Protein AF-A0A7X7UCN4-F1 (afdb_monomer_lite)

Radius of gyration: 26.17 Å; chains: 1; bounding box: 59×25×88 Å

pLDDT: mean 81.44, std 19.98, range [34.53, 97.94]

Sequence (170 aa):
MSASRVAVLALLTAALLAAAGVVWASDDPADAADAWRRLKSIDAAIVIRPLDGPEDIQEKAEIIADRLDELSREETKLTLAIDQNQQILQSLHTQKEVLQDLSEMQQGRDSQTLQRKHELTERIQQQEKLLKQQTDSRGELLREKERLKNIFAQYQKKADALRQHEGGTP

Structure (mmCIF, N/CA/C/O backbone):
data_AF-A0A7X7UCN4-F1
#
_entry.id   AF-A0A7X7UCN4-F1
#
loop_
_atom_site.group_PDB
_atom_site.id
_atom_site.type_symbol
_atom_site.label_atom_id
_atom_site.label_alt_id
_atom_site.label_comp_id
_atom_site.label_asym_id
_atom_site.label_entity_id
_atom_site.label_seq_id
_atom_site.pdbx_PDB_ins_code
_atom_site.Cartn_x
_atom_site.Cartn_y
_atom_site.Cartn_z
_atom_site.occupancy
_atom_site.B_iso_or_equiv
_atom_site.auth_seq_id
_atom_site.auth_comp_id
_atom_site.auth_asym_id
_atom_site.auth_atom_id
_atom_site.pdbx_PDB_model_num
ATOM 1 N N . MET A 1 1 ? -11.301 2.389 48.855 1.00 45.91 1 MET A N 1
ATOM 2 C CA . MET A 1 1 ? -10.661 1.851 47.633 1.00 45.91 1 MET A CA 1
ATOM 3 C C . MET A 1 1 ? -10.009 3.022 46.921 1.00 45.91 1 MET A C 1
ATOM 5 O O . MET A 1 1 ? -10.689 4.003 46.659 1.00 45.91 1 MET A O 1
ATOM 9 N N . SER A 1 2 ? -8.679 3.010 46.815 1.00 40.16 2 SER A N 1
ATOM 10 C CA . SER A 1 2 ? -7.871 4.218 46.618 1.00 40.16 2 SER A CA 1
ATOM 11 C C . SER A 1 2 ? -7.918 4.751 45.183 1.00 40.16 2 SER A C 1
ATOM 13 O O . SER A 1 2 ? -7.702 4.019 44.217 1.00 40.16 2 SER A O 1
ATOM 15 N N . ALA A 1 3 ? -8.128 6.066 45.073 1.00 41.66 3 ALA A N 1
ATOM 16 C CA . ALA A 1 3 ? -8.095 6.857 43.840 1.00 41.66 3 ALA A CA 1
ATOM 17 C C . ALA A 1 3 ? -6.792 6.691 43.021 1.00 41.66 3 ALA A C 1
ATOM 19 O O . ALA A 1 3 ? -6.756 6.989 41.830 1.00 41.66 3 ALA A O 1
ATOM 20 N N . SER A 1 4 ? -5.737 6.141 43.629 1.00 45.12 4 SER A N 1
ATOM 21 C CA . SER A 1 4 ? -4.435 5.899 43.005 1.00 45.12 4 SER A CA 1
ATOM 22 C C . SER A 1 4 ? -4.441 4.834 41.903 1.00 45.12 4 SER A C 1
ATOM 24 O O . SER A 1 4 ? -3.591 4.900 41.026 1.00 45.12 4 SER A O 1
ATOM 26 N N . ARG A 1 5 ? -5.372 3.866 41.891 1.00 43.47 5 ARG A N 1
ATOM 27 C CA . ARG A 1 5 ? -5.392 2.827 40.835 1.00 43.47 5 ARG A CA 1
ATOM 28 C C . ARG A 1 5 ? -6.053 3.296 39.537 1.00 43.47 5 ARG A C 1
ATOM 30 O O . ARG A 1 5 ? -5.631 2.891 38.461 1.00 43.47 5 ARG A O 1
ATOM 37 N N . VAL A 1 6 ? -7.033 4.195 39.635 1.00 42.00 6 VAL A N 1
ATOM 38 C CA . VAL A 1 6 ? -7.714 4.784 38.467 1.00 42.00 6 VAL A CA 1
ATOM 39 C C . VAL A 1 6 ? -6.800 5.791 37.759 1.00 42.00 6 VAL A C 1
ATOM 41 O O . VAL A 1 6 ? -6.767 5.839 36.533 1.00 42.00 6 VAL A O 1
ATOM 44 N N . ALA A 1 7 ? -5.981 6.526 38.519 1.00 40.84 7 ALA A N 1
ATOM 45 C CA . ALA A 1 7 ? -5.010 7.470 37.967 1.00 40.84 7 ALA A CA 1
ATOM 46 C C . ALA A 1 7 ? -3.889 6.784 37.161 1.00 40.84 7 ALA A C 1
ATOM 48 O O . ALA A 1 7 ? -3.468 7.309 36.134 1.00 40.84 7 ALA A O 1
ATOM 49 N N . VAL A 1 8 ? -3.440 5.594 37.580 1.00 42.22 8 VAL A N 1
ATOM 50 C CA . VAL A 1 8 ? -2.383 4.843 36.875 1.00 42.22 8 VAL A CA 1
ATOM 51 C C . VAL A 1 8 ? -2.885 4.275 35.544 1.00 42.22 8 VAL A C 1
ATOM 53 O O . VAL A 1 8 ? -2.146 4.299 34.563 1.00 42.22 8 VAL A O 1
ATOM 56 N N . LEU A 1 9 ? -4.151 3.844 35.467 1.00 41.00 9 LEU A N 1
ATOM 57 C CA . LEU A 1 9 ? -4.737 3.390 34.201 1.00 41.00 9 LEU A CA 1
ATOM 58 C C . LEU A 1 9 ? -4.928 4.553 33.214 1.00 41.00 9 LEU A C 1
ATOM 60 O O . LEU A 1 9 ? -4.603 4.411 32.039 1.00 41.00 9 LEU A O 1
ATOM 64 N N . ALA A 1 10 ? -5.378 5.717 33.698 1.00 43.84 10 ALA A N 1
ATOM 65 C CA . ALA A 1 10 ? -5.570 6.907 32.867 1.00 43.84 10 ALA A CA 1
ATOM 66 C C . ALA A 1 10 ? -4.245 7.445 32.286 1.00 43.84 10 ALA A C 1
ATOM 68 O O . ALA A 1 10 ? -4.197 7.844 31.119 1.00 43.84 10 ALA A O 1
ATOM 69 N N . LEU A 1 11 ? -3.157 7.393 33.065 1.00 37.97 11 LEU A N 1
ATOM 70 C CA . LEU A 1 11 ? -1.813 7.798 32.631 1.00 37.97 11 LEU A CA 1
ATOM 71 C C . LEU A 1 11 ? -1.196 6.843 31.595 1.00 37.97 11 LEU A C 1
ATOM 73 O O . LEU A 1 11 ? -0.496 7.306 30.697 1.00 37.97 11 LEU A O 1
ATOM 77 N N . LEU A 1 12 ? -1.503 5.544 31.655 1.00 38.12 12 LEU A N 1
ATOM 78 C CA . LEU A 1 12 ? -1.064 4.575 30.642 1.00 38.12 12 LEU A CA 1
ATOM 79 C C . LEU A 1 12 ? -1.774 4.775 29.293 1.00 38.12 12 LEU A C 1
ATOM 81 O O . LEU A 1 12 ? -1.129 4.674 28.251 1.00 38.12 12 LEU A O 1
ATOM 85 N N . THR A 1 13 ? -3.055 5.159 29.291 1.00 41.53 13 THR A N 1
ATOM 86 C CA . THR A 1 13 ? -3.769 5.532 28.054 1.00 41.53 13 THR A CA 1
ATOM 87 C C . THR A 1 13 ? -3.233 6.810 27.412 1.00 41.53 13 THR A C 1
ATOM 89 O O . THR A 1 13 ? -3.141 6.878 26.191 1.00 41.53 13 THR A O 1
ATOM 92 N N . ALA A 1 14 ? -2.837 7.817 28.197 1.00 37.69 14 ALA A N 1
ATOM 93 C CA . ALA A 1 14 ? -2.306 9.064 27.642 1.00 37.69 14 ALA A CA 1
ATOM 94 C C . ALA A 1 14 ? -0.872 8.909 27.095 1.00 37.69 14 ALA A C 1
ATOM 96 O O . ALA A 1 14 ? -0.531 9.518 26.082 1.00 37.69 14 ALA A O 1
ATOM 97 N N . ALA A 1 15 ? -0.045 8.063 27.720 1.00 38.00 15 ALA A N 1
ATOM 98 C CA . ALA A 1 15 ? 1.332 7.830 27.284 1.00 38.00 15 ALA A CA 1
ATOM 99 C C . ALA A 1 15 ? 1.427 6.988 25.997 1.00 38.00 15 ALA A C 1
ATOM 101 O O . ALA A 1 15 ? 2.322 7.229 25.187 1.00 38.00 15 ALA A O 1
ATOM 102 N N . LEU A 1 16 ? 0.487 6.062 25.754 1.00 36.28 16 LEU A N 1
ATOM 103 C CA . LEU A 1 16 ? 0.454 5.305 24.494 1.00 36.28 16 LEU A CA 1
ATOM 104 C C . LEU A 1 16 ? 0.039 6.160 23.285 1.00 36.28 16 LEU A C 1
ATOM 106 O O . LEU A 1 16 ? 0.405 5.836 22.160 1.00 36.28 16 LEU A O 1
ATOM 110 N N . LEU A 1 17 ? -0.685 7.262 23.502 1.00 36.91 17 LEU A N 1
ATOM 111 C CA . LEU A 1 17 ? -1.093 8.177 22.431 1.00 36.91 17 LEU A CA 1
ATOM 112 C C . LEU A 1 17 ? -0.009 9.200 22.044 1.00 36.91 17 LEU A C 1
ATOM 114 O O . LEU A 1 17 ? -0.058 9.739 20.943 1.00 36.91 17 LEU A O 1
ATOM 118 N N . ALA A 1 18 ? 0.980 9.460 22.905 1.00 34.53 18 ALA A N 1
ATOM 119 C CA . ALA A 1 18 ? 1.996 10.489 22.658 1.00 34.53 18 ALA A CA 1
ATOM 120 C C . ALA A 1 18 ? 3.247 9.979 21.910 1.00 34.53 18 ALA A C 1
ATOM 122 O O . ALA A 1 18 ? 3.997 10.780 21.356 1.00 34.53 18 ALA A O 1
ATOM 123 N N . ALA A 1 19 ? 3.476 8.662 21.854 1.00 34.94 19 ALA A N 1
ATOM 124 C CA . ALA A 1 19 ? 4.686 8.087 21.252 1.00 34.94 19 ALA A CA 1
ATOM 125 C C . ALA A 1 19 ? 4.649 7.968 19.712 1.00 34.94 19 ALA A C 1
ATOM 127 O O . ALA A 1 19 ? 5.678 7.698 19.103 1.00 34.94 19 ALA A O 1
ATOM 128 N N . ALA A 1 20 ? 3.502 8.209 19.069 1.00 43.31 20 ALA A N 1
ATOM 129 C CA . ALA A 1 20 ? 3.376 8.206 17.605 1.00 43.31 20 ALA A CA 1
ATOM 130 C C . ALA A 1 20 ? 3.615 9.592 16.962 1.00 43.31 20 ALA A C 1
ATOM 132 O O . ALA A 1 20 ? 3.503 9.755 15.749 1.00 43.31 20 ALA A O 1
ATOM 133 N N . GLY A 1 21 ? 3.933 10.611 17.765 1.00 37.94 21 GLY A N 1
ATOM 134 C CA . GLY A 1 21 ? 4.070 11.998 17.325 1.00 37.94 21 GLY A CA 1
ATOM 135 C C . GLY A 1 21 ? 5.471 12.379 16.848 1.00 37.94 21 GLY A C 1
ATOM 136 O O . GLY A 1 21 ? 6.051 13.296 17.417 1.00 37.94 21 GLY A O 1
ATOM 137 N N . VAL A 1 22 ? 6.014 11.726 15.813 1.00 37.22 22 VAL A N 1
ATOM 138 C CA . VAL A 1 22 ? 7.156 12.253 15.033 1.00 37.22 22 VAL A CA 1
ATOM 139 C C . VAL A 1 22 ? 6.939 11.967 13.535 1.00 37.22 22 VAL A C 1
ATOM 141 O O . VAL A 1 22 ? 7.347 10.938 13.019 1.00 37.22 22 VAL A O 1
ATOM 144 N N . VAL A 1 23 ? 6.302 12.953 12.884 1.00 37.88 23 VAL A N 1
ATOM 145 C CA . VAL A 1 23 ? 6.473 13.461 11.500 1.00 37.88 23 VAL A CA 1
ATOM 146 C C . VAL A 1 23 ? 6.229 12.512 10.301 1.00 37.88 23 VAL A C 1
ATOM 148 O O . VAL A 1 23 ? 7.023 11.623 10.031 1.00 37.88 23 VAL A O 1
ATOM 151 N N . TRP A 1 24 ? 5.181 12.769 9.503 1.00 36.72 24 TRP A N 1
ATOM 152 C CA . TRP A 1 24 ? 5.199 13.423 8.170 1.00 36.72 24 TRP A CA 1
ATOM 153 C C . TRP A 1 24 ? 3.827 13.237 7.489 1.00 36.72 24 TRP A C 1
ATOM 155 O O . TRP 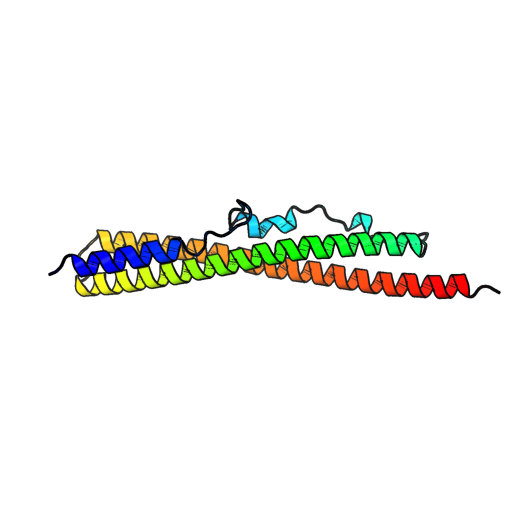A 1 24 ? 3.349 12.121 7.359 1.00 36.72 24 TRP A O 1
ATOM 165 N N . ALA A 1 25 ? 3.263 14.356 7.018 1.00 37.94 25 ALA A N 1
ATOM 166 C CA . ALA A 1 25 ? 2.053 14.500 6.203 1.00 37.94 25 ALA A CA 1
ATOM 167 C C . ALA A 1 25 ? 0.710 14.079 6.835 1.00 37.94 25 ALA A C 1
ATOM 169 O O . ALA A 1 25 ? 0.489 12.974 7.309 1.00 37.94 25 ALA A O 1
ATOM 170 N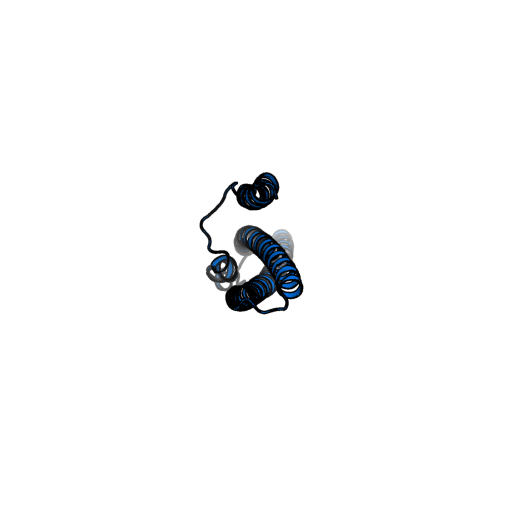 N . SER A 1 26 ? -0.207 15.035 6.788 1.00 39.25 26 SER A N 1
ATOM 171 C CA . SER A 1 26 ? -1.632 14.981 7.090 1.00 39.25 26 SER A CA 1
ATOM 172 C C . SER A 1 26 ? -2.419 14.101 6.107 1.00 39.25 26 SER A C 1
ATOM 174 O O . SER A 1 26 ? -3.427 14.554 5.569 1.00 39.25 26 SER A O 1
ATOM 176 N N . ASP A 1 27 ? -1.948 12.889 5.833 1.00 55.25 27 ASP A N 1
ATOM 177 C CA . ASP A 1 27 ? -2.690 11.934 5.017 1.00 55.25 27 ASP A CA 1
ATOM 178 C C . ASP A 1 27 ? -3.607 11.134 5.946 1.00 55.25 27 ASP A C 1
ATOM 180 O O . ASP A 1 27 ? -3.155 10.466 6.879 1.00 55.25 27 ASP A O 1
ATOM 184 N N . ASP A 1 28 ? -4.917 11.248 5.721 1.00 64.94 28 ASP A N 1
ATOM 185 C CA . ASP A 1 28 ? -5.901 10.365 6.340 1.00 64.94 28 ASP A CA 1
ATOM 186 C C . ASP A 1 28 ? -5.460 8.909 6.068 1.00 64.94 28 ASP A C 1
ATOM 188 O O . ASP A 1 28 ? -5.173 8.567 4.916 1.00 64.94 28 ASP A O 1
ATOM 192 N N . PRO A 1 29 ? -5.362 8.022 7.076 1.00 63.00 29 PRO A N 1
ATOM 193 C CA . PRO A 1 29 ? -5.022 6.619 6.842 1.00 63.00 29 PRO A CA 1
ATOM 194 C C . PRO A 1 29 ? -5.968 5.934 5.839 1.00 63.00 29 PRO A C 1
ATOM 196 O O . PRO A 1 29 ? -5.567 4.954 5.204 1.00 63.00 29 PRO A O 1
ATOM 199 N N . ALA A 1 30 ? -7.190 6.448 5.655 1.00 65.81 30 ALA A N 1
ATOM 200 C CA . ALA A 1 30 ? -8.082 6.051 4.570 1.00 65.81 30 ALA A CA 1
ATOM 201 C C . ALA A 1 30 ? -7.612 6.541 3.189 1.00 65.81 30 ALA A C 1
ATOM 203 O O . ALA A 1 30 ? -7.671 5.779 2.226 1.00 65.81 30 ALA A O 1
ATOM 204 N N . ASP A 1 31 ? -7.085 7.762 3.086 1.00 75.38 31 ASP A N 1
ATOM 205 C CA . ASP A 1 31 ? -6.521 8.301 1.843 1.00 75.38 31 ASP A CA 1
ATOM 206 C C . ASP A 1 31 ? -5.238 7.575 1.416 1.00 75.38 31 ASP A C 1
ATOM 208 O O . ASP A 1 31 ? -5.005 7.397 0.217 1.00 75.38 31 ASP A O 1
ATOM 212 N N . ALA A 1 32 ? -4.436 7.087 2.369 1.00 76.94 32 ALA A N 1
ATOM 213 C CA . ALA A 1 32 ? -3.209 6.340 2.079 1.00 76.94 32 ALA A CA 1
ATOM 214 C C . ALA A 1 32 ? -3.460 5.081 1.225 1.00 76.94 32 ALA A C 1
ATOM 216 O O . ALA A 1 32 ? -2.609 4.698 0.421 1.00 76.94 32 ALA A O 1
ATOM 217 N N . ALA A 1 33 ? -4.637 4.453 1.353 1.00 84.06 33 ALA A N 1
ATOM 218 C CA . ALA A 1 33 ? -5.004 3.284 0.555 1.00 84.06 33 ALA A CA 1
ATOM 219 C C . ALA A 1 33 ? -5.172 3.612 -0.939 1.00 84.06 33 ALA A C 1
ATOM 221 O O . ALA A 1 33 ? -4.978 2.733 -1.770 1.00 84.06 33 ALA A O 1
ATOM 222 N N . ASP A 1 34 ? -5.494 4.851 -1.306 1.00 85.38 34 ASP A N 1
ATOM 223 C CA . ASP A 1 34 ? -5.778 5.228 -2.697 1.00 85.38 34 ASP A CA 1
ATOM 224 C C . ASP A 1 34 ? -4.792 6.251 -3.274 1.00 85.38 34 ASP A C 1
ATOM 226 O O . ASP A 1 34 ? -4.834 6.529 -4.475 1.00 85.38 34 ASP A O 1
ATOM 230 N N . ALA A 1 35 ? -3.883 6.792 -2.460 1.00 88.06 35 ALA A N 1
ATOM 231 C CA . ALA A 1 35 ? -2.942 7.835 -2.863 1.00 88.06 35 ALA A CA 1
ATOM 232 C C . ALA A 1 35 ? -2.125 7.451 -4.110 1.00 88.06 35 ALA A C 1
ATOM 234 O O . ALA A 1 35 ? -2.097 8.202 -5.088 1.00 88.06 35 ALA A O 1
ATOM 235 N N . TRP A 1 36 ? -1.549 6.245 -4.138 1.00 92.00 36 TRP A N 1
ATOM 236 C CA . TRP A 1 36 ? -0.742 5.784 -5.273 1.00 92.00 36 TRP A CA 1
ATOM 237 C C . TRP A 1 36 ? -1.556 5.596 -6.565 1.00 92.00 36 TRP A C 1
ATOM 239 O O . TRP A 1 36 ? -1.018 5.771 -7.657 1.00 92.00 36 TRP A O 1
ATOM 249 N N . ARG A 1 37 ? -2.862 5.302 -6.470 1.00 89.06 37 ARG A N 1
ATOM 250 C CA . ARG A 1 37 ? -3.756 5.174 -7.638 1.00 89.06 37 ARG A CA 1
ATOM 251 C C . ARG A 1 37 ? -4.069 6.524 -8.285 1.00 89.06 37 ARG A C 1
ATOM 253 O O . ARG A 1 37 ? -4.467 6.567 -9.446 1.00 89.06 3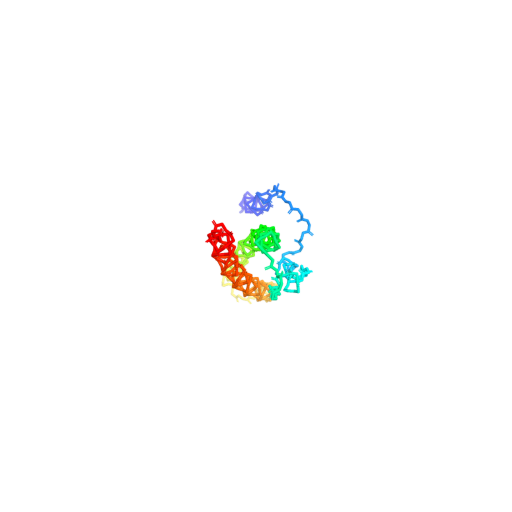7 ARG A O 1
ATOM 260 N N . ARG A 1 38 ? -3.904 7.630 -7.550 1.00 90.19 38 ARG A N 1
ATOM 261 C CA . ARG A 1 38 ? -4.095 8.999 -8.067 1.00 90.19 38 ARG A CA 1
ATOM 262 C C . ARG A 1 38 ? -2.902 9.479 -8.892 1.00 90.19 38 ARG A C 1
ATOM 264 O O . ARG A 1 38 ? -2.995 10.510 -9.561 1.00 90.19 38 ARG A O 1
ATOM 271 N N . LEU A 1 39 ? -1.787 8.754 -8.851 1.00 89.62 39 LEU A N 1
ATOM 272 C CA . LEU A 1 39 ? -0.629 9.080 -9.658 1.00 89.62 39 LEU A CA 1
ATOM 273 C C . LEU A 1 39 ? -0.945 8.902 -11.150 1.00 89.62 39 LEU A C 1
ATOM 275 O O . LEU A 1 39 ? -1.608 7.951 -11.564 1.00 89.62 39 LEU A O 1
ATOM 279 N N . LYS A 1 40 ? -0.464 9.830 -11.983 1.00 91.31 40 LYS A N 1
ATOM 280 C CA . LYS A 1 40 ? -0.691 9.768 -13.434 1.00 91.31 40 LYS A CA 1
ATOM 281 C C . LYS A 1 40 ? -0.025 8.519 -14.013 1.00 91.31 40 LYS A C 1
ATOM 283 O O . LYS A 1 40 ? 1.164 8.314 -13.779 1.00 91.31 40 LYS A O 1
ATOM 288 N N . SER A 1 41 ? -0.765 7.742 -14.809 1.00 92.06 41 SER A N 1
ATOM 289 C CA . SER A 1 41 ? -0.195 6.599 -15.532 1.00 92.06 41 SER A CA 1
ATOM 290 C C . SER A 1 41 ? 0.945 7.050 -16.449 1.00 92.06 41 SER A C 1
ATOM 292 O O . SER A 1 41 ? 0.858 8.081 -17.120 1.00 92.06 41 SER A O 1
ATOM 294 N N . ILE A 1 42 ? 2.007 6.244 -16.479 1.00 93.25 42 ILE A N 1
ATOM 295 C CA . ILE A 1 42 ? 3.146 6.409 -17.387 1.00 93.25 42 ILE A CA 1
ATOM 296 C C . ILE A 1 42 ? 3.066 5.485 -18.600 1.00 93.25 42 ILE A C 1
ATOM 298 O O . ILE A 1 42 ? 3.977 5.504 -19.421 1.00 93.25 42 ILE A O 1
ATOM 302 N N . ASP A 1 43 ? 2.000 4.690 -18.745 1.00 92.75 43 ASP A N 1
ATOM 303 C CA . ASP A 1 43 ? 1.934 3.634 -19.761 1.00 92.75 43 ASP A CA 1
ATOM 304 C C . ASP A 1 43 ? 2.162 4.188 -21.170 1.00 92.75 43 ASP A C 1
ATOM 306 O O . ASP A 1 43 ? 2.942 3.633 -21.934 1.00 92.75 43 ASP A O 1
ATOM 310 N N . ALA A 1 44 ? 1.568 5.339 -21.495 1.00 91.19 44 ALA A N 1
ATOM 311 C CA . ALA A 1 44 ? 1.767 5.987 -22.790 1.00 91.19 44 ALA A CA 1
ATOM 312 C C . ALA A 1 44 ? 3.207 6.490 -23.009 1.00 91.19 44 ALA A C 1
ATOM 314 O O . ALA A 1 44 ? 3.692 6.473 -24.140 1.00 91.19 44 ALA A O 1
ATOM 315 N N . ALA A 1 45 ? 3.883 6.938 -21.946 1.00 89.88 45 ALA A N 1
ATOM 316 C CA . ALA A 1 45 ? 5.248 7.460 -22.017 1.00 89.88 45 ALA A CA 1
ATOM 317 C C . ALA A 1 45 ? 6.266 6.334 -22.228 1.00 89.88 45 ALA A C 1
ATOM 319 O O . ALA A 1 45 ? 7.219 6.484 -22.994 1.00 89.88 45 ALA A O 1
ATOM 320 N N . ILE A 1 46 ? 6.028 5.179 -21.603 1.00 92.06 46 ILE A N 1
ATOM 321 C CA . ILE A 1 46 ? 6.972 4.067 -21.650 1.00 92.06 46 ILE A CA 1
ATOM 322 C C . ILE A 1 46 ? 6.851 3.231 -22.920 1.00 92.06 46 ILE A C 1
ATOM 324 O O . ILE A 1 46 ? 7.803 2.532 -23.221 1.00 92.06 46 ILE A O 1
ATOM 328 N N . VAL A 1 47 ? 5.767 3.290 -23.704 1.00 92.56 47 VAL A N 1
ATOM 329 C CA . VAL A 1 47 ? 5.615 2.485 -24.941 1.00 92.56 47 VAL A CA 1
ATOM 330 C C . VAL A 1 47 ? 6.828 2.627 -25.867 1.00 92.56 47 VAL A C 1
ATOM 332 O O . VAL A 1 47 ? 7.102 3.723 -26.355 1.00 92.56 47 VAL A O 1
ATOM 335 N N . ILE A 1 48 ? 7.513 1.516 -26.163 1.00 86.25 48 ILE A N 1
ATOM 336 C CA . ILE A 1 48 ? 8.575 1.504 -27.176 1.00 86.25 48 ILE A CA 1
ATOM 337 C C . ILE A 1 48 ? 7.961 1.496 -28.576 1.00 86.25 48 ILE A C 1
ATOM 339 O O . ILE A 1 48 ? 7.157 0.622 -28.910 1.00 86.25 48 ILE A O 1
ATOM 343 N N . ARG A 1 49 ? 8.374 2.443 -29.413 1.00 89.50 49 ARG A N 1
ATOM 344 C CA . ARG A 1 49 ? 7.987 2.554 -30.820 1.00 89.50 49 ARG A CA 1
ATOM 345 C C . ARG A 1 49 ? 9.037 1.904 -31.729 1.00 89.50 49 ARG A C 1
ATOM 347 O O . ARG A 1 49 ? 10.179 1.714 -31.316 1.00 89.50 49 ARG A O 1
ATOM 354 N N . PRO A 1 50 ? 8.679 1.564 -32.982 1.00 84.94 50 PRO A N 1
ATOM 355 C CA . PRO A 1 50 ? 9.606 0.919 -33.916 1.00 84.94 50 PRO A CA 1
ATOM 356 C C . PRO A 1 50 ? 10.874 1.721 -34.228 1.00 84.94 50 PRO A C 1
ATOM 358 O O . PRO A 1 50 ? 11.881 1.122 -34.581 1.00 84.94 50 PRO A O 1
ATOM 361 N N . LEU A 1 51 ? 10.806 3.051 -34.124 1.00 85.06 51 LEU A N 1
ATOM 362 C CA . LEU A 1 51 ? 11.910 3.965 -34.424 1.00 85.06 51 LEU A CA 1
ATOM 363 C C . LEU A 1 51 ? 12.667 4.431 -33.173 1.00 85.06 51 LEU A C 1
ATOM 365 O O . LEU A 1 51 ? 13.561 5.256 -33.313 1.00 85.06 51 LEU A O 1
ATOM 369 N N . ASP A 1 52 ? 12.307 3.943 -31.982 1.00 87.62 52 ASP A N 1
ATOM 370 C CA . ASP A 1 52 ? 13.009 4.324 -30.754 1.00 87.62 52 ASP A CA 1
ATOM 371 C C . ASP A 1 52 ? 14.423 3.725 -30.777 1.00 87.62 52 ASP A C 1
ATOM 373 O O . ASP A 1 52 ? 14.589 2.497 -30.828 1.00 87.62 52 ASP A O 1
ATOM 377 N N . GLY A 1 53 ? 15.429 4.597 -30.740 1.00 87.69 53 GLY A N 1
ATOM 378 C CA . GLY A 1 53 ? 16.836 4.227 -30.650 1.00 87.69 53 GLY A CA 1
ATOM 379 C C . GLY A 1 53 ? 17.264 3.875 -29.218 1.00 87.69 53 GLY A C 1
ATOM 380 O O . GLY A 1 53 ? 16.455 3.898 -28.284 1.00 87.69 53 GLY A O 1
ATOM 381 N N . PRO A 1 54 ? 18.552 3.553 -29.000 1.00 87.19 54 PRO A N 1
ATOM 382 C CA . PRO A 1 54 ? 19.071 3.244 -27.667 1.00 87.19 54 PRO A CA 1
ATOM 383 C C . PRO A 1 54 ? 18.884 4.380 -26.655 1.00 87.19 54 PRO A C 1
ATOM 385 O O . PRO A 1 54 ? 18.617 4.105 -25.486 1.00 87.19 54 PRO A O 1
ATOM 388 N N . GLU A 1 55 ? 19.021 5.635 -27.092 1.00 88.56 55 GLU A N 1
ATOM 389 C CA . GLU A 1 55 ? 18.842 6.820 -26.242 1.00 88.56 55 GLU A CA 1
ATOM 390 C C . GLU A 1 55 ? 17.376 6.985 -25.811 1.00 88.56 55 GLU A C 1
ATOM 392 O O . GLU A 1 55 ? 17.112 7.115 -24.618 1.00 88.56 55 GLU A O 1
ATOM 397 N N . ASP A 1 56 ? 16.417 6.844 -26.736 1.00 91.00 56 ASP A N 1
ATOM 398 C CA . ASP A 1 56 ? 14.979 6.906 -26.425 1.00 91.00 56 ASP A CA 1
ATOM 399 C C . ASP A 1 56 ? 14.560 5.811 -25.430 1.00 91.00 56 ASP A C 1
ATOM 401 O O . ASP A 1 56 ? 13.743 6.021 -24.528 1.00 91.00 56 ASP A O 1
ATOM 405 N N . ILE A 1 57 ? 15.111 4.603 -25.591 1.00 89.81 57 ILE A N 1
ATOM 406 C CA . ILE A 1 57 ? 14.844 3.479 -24.684 1.00 89.81 57 ILE A CA 1
ATOM 407 C C . ILE A 1 57 ? 15.444 3.751 -23.303 1.00 89.81 57 ILE A C 1
ATOM 409 O O . ILE A 1 57 ? 14.824 3.391 -22.297 1.00 89.81 57 ILE A O 1
ATOM 413 N N . GLN A 1 58 ? 16.613 4.393 -23.239 1.00 89.88 58 GLN A N 1
ATOM 414 C CA . GLN A 1 58 ? 17.225 4.781 -21.974 1.00 89.88 58 GLN A CA 1
ATOM 415 C C . GLN A 1 58 ? 16.403 5.859 -21.254 1.00 89.88 58 GLN A C 1
ATOM 417 O O . GLN A 1 58 ? 16.119 5.683 -20.072 1.00 89.88 58 GLN A O 1
ATOM 422 N N . GLU A 1 59 ? 15.934 6.899 -21.947 1.00 92.38 59 GLU A N 1
ATOM 423 C CA . GLU A 1 59 ? 15.069 7.931 -21.350 1.00 92.38 59 GLU A CA 1
ATOM 424 C C . GLU A 1 59 ? 13.784 7.314 -20.769 1.00 92.38 59 GLU A C 1
ATOM 426 O O . GLU A 1 59 ? 13.383 7.593 -19.638 1.00 92.38 59 GLU A O 1
ATOM 431 N N . LYS A 1 60 ? 13.155 6.379 -21.491 1.00 93.94 60 LYS A N 1
ATOM 432 C CA . LYS A 1 60 ? 11.981 5.658 -20.969 1.00 93.94 60 LYS A CA 1
ATOM 433 C C . LYS A 1 60 ? 12.314 4.799 -19.753 1.00 93.94 60 LYS A C 1
ATOM 435 O O . LYS A 1 60 ? 11.467 4.645 -18.873 1.00 93.94 60 LYS A O 1
ATOM 440 N N . ALA A 1 61 ? 13.512 4.218 -19.698 1.00 92.81 61 ALA A N 1
ATOM 441 C CA . ALA A 1 61 ? 13.967 3.473 -18.531 1.00 92.81 61 ALA A CA 1
ATOM 442 C C . ALA A 1 61 ? 14.140 4.399 -17.314 1.00 92.81 61 ALA A C 1
ATOM 444 O O . ALA A 1 61 ? 13.734 4.022 -16.217 1.00 92.81 61 ALA A O 1
ATOM 445 N N . GLU A 1 62 ? 14.649 5.617 -17.506 1.00 94.31 62 GLU A N 1
ATOM 446 C CA . GLU A 1 62 ? 14.744 6.646 -16.459 1.00 94.31 62 GLU A CA 1
ATOM 447 C C . GLU A 1 62 ? 13.352 7.050 -15.941 1.00 94.31 62 GLU A C 1
ATOM 449 O O . GLU A 1 62 ? 13.125 7.026 -14.733 1.00 94.31 62 GLU A O 1
ATOM 454 N N . ILE A 1 63 ? 12.367 7.250 -16.829 1.00 95.25 63 ILE A N 1
ATOM 455 C CA . ILE A 1 63 ? 10.961 7.490 -16.437 1.00 95.25 63 ILE A CA 1
ATOM 456 C C . ILE A 1 63 ? 10.411 6.350 -15.562 1.00 95.25 63 ILE A C 1
ATOM 458 O O . ILE A 1 63 ? 9.670 6.587 -14.602 1.00 95.25 63 ILE A O 1
ATOM 462 N N . ILE A 1 64 ? 10.741 5.095 -15.889 1.00 95.50 64 ILE A N 1
ATOM 463 C CA . ILE A 1 64 ? 10.326 3.939 -15.083 1.00 95.50 64 ILE A CA 1
ATOM 464 C C . ILE A 1 64 ? 11.042 3.933 -13.727 1.00 95.50 64 ILE A C 1
ATOM 466 O O . ILE A 1 64 ? 10.404 3.625 -12.719 1.00 95.50 64 ILE A O 1
ATOM 470 N N . ALA A 1 65 ? 12.332 4.267 -13.680 1.00 95.31 65 ALA A N 1
ATOM 471 C CA . ALA A 1 65 ? 13.099 4.337 -12.438 1.00 95.31 65 ALA A CA 1
ATOM 472 C C . ALA A 1 65 ? 12.519 5.393 -11.482 1.00 95.31 65 ALA A C 1
ATOM 474 O O . ALA A 1 65 ? 12.190 5.064 -10.341 1.00 95.31 65 ALA A O 1
ATOM 475 N N . ASP A 1 66 ? 12.260 6.603 -11.980 1.00 96.38 66 ASP A N 1
ATOM 476 C CA . ASP A 1 66 ? 11.623 7.677 -11.208 1.00 96.38 66 ASP A CA 1
ATOM 477 C C . ASP A 1 66 ? 10.252 7.248 -10.670 1.00 96.38 66 ASP A C 1
ATOM 479 O O . ASP A 1 66 ? 9.898 7.495 -9.512 1.00 96.38 66 ASP A O 1
ATOM 483 N N . ARG A 1 67 ? 9.474 6.536 -11.496 1.00 96.56 67 ARG A N 1
ATOM 484 C CA . ARG A 1 67 ? 8.182 5.988 -11.079 1.00 96.56 67 ARG A CA 1
ATOM 485 C C . ARG A 1 67 ? 8.325 4.943 -9.978 1.00 96.56 67 ARG A C 1
ATOM 487 O O . ARG A 1 67 ? 7.521 4.931 -9.048 1.00 96.56 67 ARG A O 1
ATOM 494 N N . LEU A 1 68 ? 9.298 4.042 -10.081 1.00 96.75 68 LEU A N 1
ATOM 495 C CA . LEU A 1 68 ? 9.548 3.017 -9.067 1.00 96.75 68 LEU A CA 1
ATOM 496 C C . LEU A 1 68 ? 9.931 3.639 -7.720 1.00 96.75 68 LEU A C 1
ATOM 498 O O . LEU A 1 68 ? 9.495 3.138 -6.676 1.00 96.75 68 LEU A O 1
ATOM 502 N N . ASP A 1 69 ? 10.681 4.737 -7.736 1.00 96.19 69 ASP A N 1
ATOM 503 C CA . ASP A 1 69 ? 11.018 5.497 -6.536 1.00 96.19 69 ASP A CA 1
ATOM 504 C C . ASP A 1 69 ? 9.779 6.155 -5.918 1.00 96.19 69 ASP A C 1
ATOM 506 O O . ASP A 1 69 ? 9.558 6.037 -4.708 1.00 96.19 69 ASP A O 1
ATOM 510 N N . GLU A 1 70 ? 8.918 6.776 -6.730 1.00 95.31 70 GLU A N 1
ATOM 511 C CA . GLU A 1 70 ? 7.647 7.351 -6.267 1.00 95.31 70 GLU A CA 1
ATOM 512 C C . GLU A 1 70 ? 6.742 6.281 -5.631 1.00 95.31 70 GLU A C 1
ATOM 514 O O . GLU A 1 70 ? 6.292 6.440 -4.493 1.00 95.31 70 GLU A O 1
ATOM 519 N N . LEU A 1 71 ? 6.559 5.136 -6.296 1.00 95.31 71 LEU A N 1
ATOM 520 C CA . LEU A 1 71 ? 5.770 4.018 -5.764 1.00 95.31 71 LEU A CA 1
ATOM 521 C C . LEU A 1 71 ? 6.373 3.420 -4.482 1.00 95.31 71 LEU A C 1
ATOM 523 O 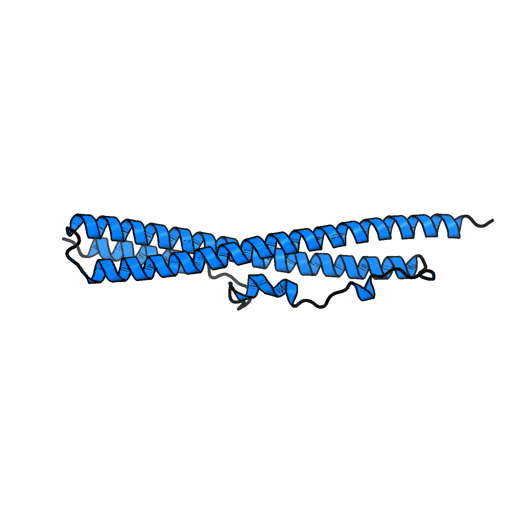O . LEU A 1 71 ? 5.641 2.908 -3.639 1.00 95.31 71 LEU A O 1
ATOM 527 N N . SER A 1 72 ? 7.695 3.478 -4.301 1.00 95.62 72 SER A N 1
ATOM 528 C CA . SER A 1 72 ? 8.358 3.015 -3.071 1.00 95.62 72 SER A CA 1
ATOM 529 C C . SER A 1 72 ? 8.100 3.937 -1.878 1.00 95.62 72 SER A C 1
ATOM 531 O O . SER A 1 72 ? 7.974 3.463 -0.744 1.00 95.62 72 SER A O 1
ATOM 533 N N . ARG A 1 73 ? 7.965 5.246 -2.113 1.00 93.56 73 ARG A N 1
ATOM 534 C CA . ARG A 1 73 ? 7.543 6.191 -1.067 1.00 93.56 73 ARG A CA 1
ATOM 535 C C . ARG A 1 73 ? 6.099 5.931 -0.656 1.00 93.56 73 ARG A C 1
ATOM 537 O O . ARG A 1 73 ? 5.818 5.857 0.538 1.00 93.56 73 ARG A O 1
ATOM 544 N N . GLU A 1 74 ? 5.214 5.723 -1.625 1.00 93.56 74 GLU A N 1
ATOM 545 C CA . GLU A 1 74 ? 3.811 5.400 -1.346 1.00 93.56 74 GLU A CA 1
ATOM 546 C C . GLU A 1 74 ? 3.658 4.045 -0.637 1.00 93.56 74 GLU A C 1
ATOM 548 O O . GLU A 1 74 ? 2.877 3.932 0.305 1.00 93.56 74 GLU A O 1
ATOM 553 N N . GLU A 1 75 ? 4.470 3.040 -0.984 1.00 94.94 75 GLU A N 1
ATOM 554 C CA . GLU A 1 75 ? 4.508 1.766 -0.252 1.00 94.94 75 GLU A CA 1
ATOM 555 C C . GLU A 1 75 ? 4.883 1.969 1.218 1.00 94.94 75 GLU A C 1
ATOM 557 O O . GLU A 1 75 ? 4.287 1.352 2.103 1.00 94.94 75 GLU A O 1
ATOM 562 N N . THR A 1 76 ? 5.858 2.839 1.485 1.00 93.19 76 THR A N 1
ATOM 563 C CA . THR A 1 76 ? 6.310 3.135 2.849 1.00 93.19 76 THR A CA 1
ATOM 564 C C . THR A 1 76 ? 5.192 3.783 3.663 1.00 93.19 76 THR A C 1
ATOM 566 O O . THR A 1 76 ? 4.910 3.340 4.777 1.00 93.19 76 THR A O 1
ATOM 569 N N . LYS A 1 77 ? 4.505 4.781 3.092 1.00 91.69 77 LYS A N 1
ATOM 570 C CA . LYS A 1 77 ? 3.349 5.431 3.729 1.00 91.69 77 LYS A CA 1
ATOM 571 C C . LYS A 1 77 ? 2.215 4.444 3.998 1.00 91.69 77 LYS A C 1
ATOM 573 O O . LYS A 1 77 ? 1.690 4.399 5.106 1.00 91.69 77 LYS A O 1
ATOM 578 N N . LEU A 1 78 ? 1.862 3.626 3.006 1.00 93.00 78 LEU A N 1
ATOM 579 C CA . LEU A 1 78 ? 0.789 2.644 3.137 1.00 93.00 78 LEU A CA 1
ATOM 580 C C . LEU A 1 78 ? 1.131 1.563 4.170 1.00 93.00 78 LEU A C 1
ATOM 582 O O . LEU A 1 78 ? 0.268 1.162 4.945 1.00 93.00 78 LEU A O 1
ATOM 586 N N . THR A 1 79 ? 2.390 1.124 4.227 1.00 93.38 79 THR A N 1
ATOM 587 C CA . THR A 1 79 ? 2.859 0.178 5.251 1.00 93.38 79 THR A CA 1
ATOM 588 C C . THR A 1 79 ? 2.736 0.781 6.648 1.00 93.38 79 THR A C 1
ATOM 590 O O . THR A 1 79 ? 2.175 0.142 7.532 1.00 93.38 79 THR A O 1
ATOM 593 N N . LEU A 1 80 ? 3.153 2.037 6.831 1.00 92.38 80 LEU A N 1
ATOM 594 C CA . LEU A 1 80 ? 2.986 2.736 8.105 1.00 92.38 80 LEU A CA 1
ATOM 595 C C . LEU A 1 80 ? 1.506 2.856 8.506 1.00 92.38 80 LEU A C 1
ATOM 597 O O . LEU A 1 80 ? 1.164 2.623 9.663 1.00 92.38 80 LEU A O 1
ATOM 601 N N . ALA A 1 81 ? 0.622 3.181 7.559 1.00 89.75 81 ALA A N 1
ATOM 602 C CA . ALA A 1 81 ? -0.815 3.282 7.811 1.00 89.75 81 ALA A CA 1
ATOM 603 C C . ALA A 1 81 ? -1.440 1.929 8.209 1.00 89.75 81 ALA A C 1
ATOM 605 O O . ALA A 1 81 ? -2.291 1.883 9.100 1.00 89.75 81 ALA A O 1
ATOM 606 N N . ILE A 1 82 ? -0.990 0.828 7.594 1.00 94.12 82 ILE A N 1
ATOM 607 C CA . ILE A 1 82 ? -1.373 -0.542 7.971 1.00 94.12 82 ILE A CA 1
ATOM 608 C C . ILE A 1 82 ? -0.934 -0.840 9.406 1.00 94.12 82 ILE A C 1
ATOM 610 O O . ILE A 1 82 ? -1.754 -1.287 10.209 1.00 94.12 82 ILE A O 1
ATOM 614 N N . ASP A 1 83 ? 0.326 -0.564 9.742 1.00 92.69 83 ASP A N 1
ATOM 615 C CA . ASP A 1 83 ? 0.879 -0.839 11.070 1.00 92.69 83 ASP A CA 1
ATOM 616 C C . ASP A 1 83 ? 0.142 -0.037 12.156 1.00 92.69 83 ASP A C 1
ATOM 618 O O . ASP A 1 83 ? -0.235 -0.579 13.199 1.00 92.69 83 ASP A O 1
ATOM 622 N N . GLN A 1 84 ? -0.144 1.242 11.897 1.00 91.62 84 GLN A N 1
ATOM 623 C CA . GLN A 1 84 ? -0.937 2.091 12.791 1.00 91.62 84 GLN A CA 1
ATOM 624 C C . GLN A 1 84 ? -2.356 1.545 12.993 1.00 91.62 84 GLN A C 1
ATOM 626 O O . GLN A 1 84 ? -2.841 1.476 14.124 1.00 91.62 84 GLN A O 1
ATOM 631 N N . ASN A 1 85 ? -3.026 1.118 11.921 1.00 92.19 85 ASN A N 1
ATOM 632 C CA . ASN A 1 85 ? -4.370 0.553 12.005 1.00 92.19 85 ASN A CA 1
ATOM 633 C C . ASN A 1 85 ? -4.381 -0.779 12.783 1.00 92.19 85 ASN A C 1
ATOM 635 O O . ASN A 1 85 ? -5.236 -1.002 13.641 1.00 92.19 85 ASN A O 1
ATOM 639 N N . GLN A 1 86 ? -3.371 -1.631 12.587 1.00 94.81 86 GLN A N 1
ATOM 640 C CA . GLN A 1 86 ? -3.197 -2.852 13.381 1.00 94.81 86 GLN A CA 1
ATOM 641 C C . GLN A 1 86 ? -3.021 -2.553 14.877 1.00 94.81 86 GLN A C 1
ATOM 643 O O . GLN A 1 86 ? -3.642 -3.220 15.708 1.00 94.81 86 GLN A O 1
ATOM 648 N N . GLN A 1 87 ? -2.237 -1.533 15.238 1.00 93.75 87 GLN A N 1
ATOM 649 C CA . GLN A 1 87 ? -2.087 -1.101 16.634 1.00 93.75 87 GLN A CA 1
ATOM 650 C C . GLN A 1 87 ? -3.409 -0.583 17.221 1.00 93.75 87 GLN A C 1
ATOM 652 O O . GLN A 1 87 ? -3.756 -0.904 18.362 1.00 93.75 87 GLN A O 1
ATOM 657 N N . ILE A 1 88 ? -4.180 0.180 16.439 1.00 91.25 88 ILE A N 1
ATOM 658 C CA . ILE A 1 88 ? -5.513 0.652 16.839 1.00 91.25 88 ILE A CA 1
ATOM 659 C C . ILE A 1 88 ? -6.444 -0.537 17.088 1.00 91.25 88 ILE A C 1
ATOM 661 O O . ILE A 1 88 ? -7.093 -0.585 18.133 1.00 91.25 88 ILE A O 1
ATOM 665 N N . LEU A 1 89 ? -6.487 -1.512 16.179 1.00 94.44 89 LEU A N 1
ATOM 666 C CA . LEU A 1 89 ? -7.300 -2.719 16.331 1.00 94.44 89 LEU A CA 1
ATOM 667 C C . LEU A 1 89 ? -6.937 -3.498 17.593 1.00 94.44 89 LEU A C 1
ATOM 669 O O . LEU A 1 89 ? -7.829 -3.845 18.365 1.00 94.44 89 LEU A O 1
ATOM 673 N N . GLN A 1 90 ? -5.646 -3.715 17.851 1.00 94.44 90 GLN A N 1
ATOM 674 C CA . GLN A 1 90 ? -5.187 -4.368 19.080 1.00 94.44 90 GLN A CA 1
ATOM 675 C C . GLN A 1 90 ? -5.679 -3.623 20.327 1.00 94.44 90 GLN A C 1
ATOM 677 O O . GLN A 1 90 ? -6.245 -4.238 21.228 1.00 94.44 90 GLN A O 1
ATOM 682 N N . SER A 1 91 ? -5.544 -2.294 20.356 1.00 93.69 91 SER A N 1
ATOM 683 C CA . SER A 1 91 ? -6.041 -1.467 21.463 1.00 93.69 91 SER A CA 1
ATOM 684 C C . SER A 1 91 ? -7.559 -1.583 21.647 1.00 93.69 91 SER A C 1
ATOM 686 O O . SER A 1 91 ? -8.037 -1.723 22.775 1.00 93.69 91 SER A O 1
ATOM 688 N N . LEU A 1 92 ? -8.332 -1.574 20.557 1.00 92.69 92 LEU A N 1
ATOM 689 C CA . LEU A 1 92 ? -9.789 -1.722 20.604 1.00 92.69 92 LEU A CA 1
ATOM 690 C C . LEU A 1 92 ? -10.216 -3.113 21.093 1.00 92.69 92 LEU A C 1
ATOM 692 O O . LEU A 1 92 ? -11.160 -3.214 21.879 1.00 92.69 92 LEU A O 1
ATOM 696 N N . HIS A 1 93 ? -9.519 -4.173 20.678 1.00 92.88 93 HIS A N 1
ATOM 697 C CA . HIS A 1 93 ? -9.767 -5.528 21.173 1.00 92.88 93 HIS A CA 1
ATOM 698 C C . HIS A 1 93 ? -9.498 -5.639 22.674 1.00 92.88 93 HIS A C 1
ATOM 700 O O . HIS A 1 93 ? -10.368 -6.122 23.397 1.00 92.88 93 HIS A O 1
ATOM 706 N N . THR A 1 94 ? -8.378 -5.098 23.158 1.00 94.06 94 THR A N 1
ATOM 707 C CA . THR A 1 94 ? -8.072 -5.047 24.597 1.00 94.06 94 THR A CA 1
ATOM 708 C C . THR A 1 94 ? -9.143 -4.277 25.373 1.00 94.06 94 THR A C 1
ATOM 710 O O . THR A 1 94 ? -9.604 -4.726 26.420 1.00 94.06 94 THR A O 1
ATOM 713 N N . GLN A 1 95 ? -9.605 -3.131 24.861 1.00 90.94 95 GLN A N 1
ATOM 714 C CA . GLN A 1 95 ? -10.690 -2.369 25.496 1.00 90.94 95 GLN A CA 1
ATOM 715 C C . GLN A 1 95 ? -12.003 -3.161 25.546 1.00 90.94 95 GLN A C 1
ATOM 717 O O . GLN A 1 95 ? -12.724 -3.103 26.545 1.00 90.94 95 GLN A O 1
ATOM 722 N N . LYS A 1 96 ? -12.318 -3.911 24.484 1.00 91.19 96 LYS A N 1
ATOM 723 C CA . LYS A 1 96 ? -13.508 -4.765 24.421 1.00 91.19 96 LYS A CA 1
ATOM 724 C C . LYS A 1 96 ? -13.438 -5.915 25.425 1.00 91.19 96 LYS A C 1
ATOM 726 O O . LYS A 1 96 ? -14.457 -6.208 26.045 1.00 91.19 96 LYS A O 1
ATOM 731 N N . GLU A 1 97 ? -12.271 -6.531 25.591 1.00 92.00 97 GLU A N 1
ATOM 732 C CA . GLU A 1 97 ? -12.024 -7.589 26.579 1.00 92.00 97 GLU A CA 1
ATOM 733 C C . GLU A 1 97 ? -12.210 -7.061 28.007 1.00 92.00 97 GLU A C 1
ATOM 735 O O . GLU A 1 97 ? -13.038 -7.579 28.750 1.00 92.00 97 GLU A O 1
ATOM 740 N N . VAL A 1 98 ? -11.582 -5.930 28.345 1.00 90.81 98 VAL A N 1
ATOM 741 C CA . VAL A 1 98 ? -11.750 -5.289 29.662 1.00 90.81 98 VAL A CA 1
ATOM 742 C C . VAL A 1 98 ? -13.215 -4.940 29.946 1.00 90.81 98 VAL A C 1
ATOM 744 O O . VAL A 1 98 ? -13.703 -5.141 31.060 1.00 90.81 98 VAL A O 1
ATOM 747 N N . LEU A 1 99 ? -13.949 -4.415 28.957 1.00 89.19 99 LEU A N 1
ATOM 748 C CA . LEU A 1 99 ? -15.380 -4.140 29.125 1.00 89.19 99 LEU A CA 1
ATOM 749 C C . LEU A 1 99 ? -16.211 -5.414 29.284 1.00 89.19 99 LEU A C 1
ATOM 751 O O . LEU A 1 99 ? -17.223 -5.389 29.985 1.00 89.19 99 LEU A O 1
ATOM 755 N N . GLN A 1 100 ? -15.817 -6.508 28.638 1.00 89.00 100 GLN A N 1
ATOM 756 C CA . GLN A 1 100 ? -16.479 -7.792 28.805 1.00 89.00 100 GLN A CA 1
ATOM 757 C C . GLN A 1 100 ? -16.289 -8.324 30.230 1.00 89.00 100 GLN A C 1
ATOM 759 O O . GLN A 1 100 ? -17.293 -8.626 30.874 1.00 89.00 100 GLN A O 1
ATOM 764 N N . ASP A 1 101 ? -15.066 -8.307 30.758 1.00 89.62 101 ASP A N 1
ATOM 765 C CA . ASP A 1 101 ? -14.777 -8.718 32.137 1.00 89.62 101 ASP A CA 1
ATOM 766 C C . ASP A 1 101 ? -15.576 -7.888 33.153 1.00 89.62 101 ASP A C 1
ATOM 768 O O . ASP A 1 101 ? -16.188 -8.420 34.082 1.00 89.62 101 ASP A O 1
ATOM 772 N N . LEU A 1 102 ? -15.637 -6.566 32.956 1.00 86.19 102 LEU A N 1
ATOM 773 C CA . LEU A 1 102 ? -16.431 -5.673 33.806 1.00 86.19 102 LEU A CA 1
ATOM 774 C C . LEU A 1 102 ? -17.930 -5.993 33.741 1.00 86.19 102 LEU A C 1
ATOM 776 O O . LEU A 1 102 ? -18.606 -5.987 34.772 1.00 86.19 102 LEU A O 1
ATOM 780 N N . SER A 1 103 ? -18.449 -6.288 32.547 1.00 85.62 103 SER A N 1
ATOM 781 C CA . SER A 1 103 ? -19.850 -6.670 32.352 1.00 85.62 103 SER A CA 1
ATOM 782 C C . SER A 1 103 ? -20.187 -7.971 33.083 1.00 85.62 103 SER A C 1
ATOM 784 O O . SER A 1 103 ? -21.224 -8.052 33.746 1.00 85.62 103 SER A O 1
ATOM 786 N N . GLU A 1 104 ? -19.293 -8.960 33.020 1.00 87.38 104 GLU A N 1
ATOM 787 C CA . GLU A 1 104 ? -19.432 -10.245 33.708 1.00 87.38 104 GLU A CA 1
ATOM 788 C C . GLU A 1 104 ? -19.423 -10.065 35.235 1.00 87.38 104 GLU A C 1
ATOM 790 O O . GLU A 1 104 ? -20.302 -10.591 35.925 1.00 87.38 104 GLU A O 1
ATOM 795 N N . MET A 1 105 ? -18.527 -9.223 35.769 1.00 86.12 105 MET A N 1
ATOM 796 C CA . MET A 1 105 ? -18.495 -8.887 37.202 1.00 86.12 105 MET A CA 1
ATOM 797 C C . MET A 1 105 ? -19.771 -8.179 37.685 1.00 86.12 105 MET A C 1
ATOM 799 O O . MET A 1 105 ? -20.194 -8.371 38.826 1.00 86.12 105 MET A O 1
ATOM 803 N N . GLN A 1 106 ? -20.403 -7.372 36.831 1.00 82.38 106 GLN A N 1
ATOM 804 C CA . GLN A 1 106 ? -21.635 -6.634 37.142 1.00 82.38 106 GLN A CA 1
ATOM 805 C C . GLN A 1 106 ? -22.922 -7.407 36.797 1.00 82.38 106 GLN A C 1
ATOM 807 O O . GLN A 1 106 ? -24.021 -6.849 36.878 1.00 82.38 106 GLN A O 1
ATOM 812 N N . GLN A 1 107 ? -22.811 -8.689 36.421 1.00 80.69 107 GLN A N 1
ATOM 813 C CA . GLN A 1 107 ? -23.929 -9.539 35.988 1.00 80.69 107 GLN A CA 1
ATOM 814 C C . GLN A 1 107 ? -24.738 -8.948 34.817 1.00 80.69 107 GLN A C 1
ATOM 816 O O . GLN A 1 107 ? -25.950 -9.149 34.734 1.00 80.69 107 GLN A O 1
ATOM 821 N N . GLY A 1 108 ? -24.098 -8.180 33.931 1.00 68.19 108 GLY A N 1
ATOM 822 C CA . GLY A 1 108 ? -24.723 -7.648 32.716 1.00 68.19 108 GLY A CA 1
ATOM 823 C C . GLY A 1 108 ? -25.876 -6.660 32.941 1.00 68.19 108 GLY A C 1
ATOM 824 O O . GLY A 1 108 ? -26.641 -6.407 32.014 1.00 68.19 108 GLY A O 1
ATOM 825 N N . ARG A 1 109 ? -26.033 -6.107 34.151 1.00 72.25 109 ARG A N 1
ATOM 826 C CA . ARG A 1 109 ? -27.165 -5.221 34.494 1.00 72.25 109 ARG A CA 1
ATOM 827 C C . ARG A 1 109 ? -26.991 -3.775 34.037 1.00 72.25 109 ARG A C 1
ATOM 829 O O . ARG A 1 109 ? -27.942 -3.002 34.112 1.00 72.25 109 ARG A O 1
ATOM 836 N N . ASP A 1 110 ? -25.797 -3.410 33.584 1.00 80.25 110 ASP A N 1
ATOM 837 C CA . ASP A 1 110 ? -25.491 -2.053 33.153 1.00 80.25 110 ASP A CA 1
ATOM 838 C C . ASP A 1 110 ? -25.714 -1.874 31.641 1.00 80.25 110 ASP A C 1
ATOM 840 O O . ASP A 1 110 ? -24.917 -2.315 30.806 1.00 80.25 110 ASP A O 1
ATOM 844 N N . SER A 1 111 ? -26.800 -1.182 31.288 1.00 81.31 111 SER A N 1
ATOM 845 C CA . SER A 1 111 ? -27.122 -0.809 29.906 1.00 81.31 111 SER A CA 1
ATOM 846 C C . SER A 1 111 ? -26.043 0.066 29.265 1.00 81.31 111 SER A C 1
ATOM 848 O O . SER A 1 111 ? -25.850 0.000 28.051 1.00 81.31 111 SER A O 1
ATOM 850 N N . GLN A 1 112 ? -25.309 0.855 30.058 1.00 85.38 112 GLN A N 1
ATOM 851 C CA . GLN A 1 112 ? -24.230 1.701 29.552 1.00 85.38 112 GLN A CA 1
ATOM 852 C C . GLN A 1 112 ? -23.037 0.860 29.081 1.00 85.38 112 GLN A C 1
ATOM 854 O O . GLN A 1 112 ? -22.456 1.136 28.029 1.00 85.38 112 GLN A O 1
ATOM 859 N N . THR A 1 113 ? -22.697 -0.203 29.812 1.00 85.31 113 THR A N 1
ATOM 860 C CA . THR A 1 113 ? -21.654 -1.156 29.410 1.00 85.31 113 THR A CA 1
ATOM 861 C C . THR A 1 113 ? -22.022 -1.897 28.122 1.00 85.31 113 THR A C 1
ATOM 863 O O . THR A 1 113 ? -21.175 -2.048 27.238 1.00 85.31 113 THR A O 1
ATOM 866 N N . LEU A 1 114 ? -23.290 -2.297 27.959 1.00 84.88 114 LEU A N 1
ATOM 867 C CA . LEU A 1 114 ? -23.767 -2.924 26.720 1.00 84.88 114 LEU A CA 1
ATOM 868 C C . LEU A 1 114 ? -23.667 -1.978 25.515 1.00 84.88 114 LEU A C 1
ATOM 870 O O . LEU A 1 114 ? -23.180 -2.390 24.461 1.00 84.88 114 LEU A O 1
ATOM 874 N N . GLN A 1 115 ? -24.062 -0.712 25.678 1.00 88.12 115 GLN A N 1
ATOM 875 C CA . GLN A 1 115 ? -23.955 0.291 24.618 1.00 88.12 115 GLN A CA 1
ATOM 876 C C . GLN A 1 115 ? -22.494 0.505 24.190 1.00 88.12 115 GLN A C 1
ATOM 878 O O . GLN A 1 115 ? -22.181 0.410 23.006 1.00 88.12 115 GLN A O 1
ATOM 883 N N . ARG A 1 116 ? -21.573 0.687 25.146 1.00 88.31 116 ARG A N 1
ATOM 884 C CA . ARG A 1 116 ? -20.137 0.842 24.846 1.00 88.31 116 ARG A CA 1
ATOM 885 C C . ARG A 1 116 ? -19.549 -0.373 24.129 1.00 88.31 116 ARG A C 1
ATOM 887 O O . ARG A 1 116 ? -18.724 -0.222 23.232 1.00 88.31 116 ARG A O 1
ATOM 894 N N . LYS A 1 117 ? -19.969 -1.590 24.494 1.00 89.94 117 LYS A N 1
ATOM 895 C CA . LYS A 1 117 ? -19.534 -2.822 23.815 1.00 89.94 117 LYS A CA 1
ATOM 896 C C . LYS A 1 117 ? -20.007 -2.864 22.359 1.00 89.94 117 LYS A C 1
ATOM 898 O O . LYS A 1 117 ? -19.270 -3.349 21.495 1.00 89.94 117 LYS A O 1
ATOM 903 N N . HIS A 1 118 ? -21.216 -2.372 22.089 1.00 91.12 118 HIS A N 1
ATOM 904 C CA . HIS A 1 118 ? -21.737 -2.255 20.732 1.00 91.12 118 HIS A CA 1
ATOM 905 C C . HIS A 1 118 ? -20.937 -1.231 19.919 1.00 91.12 118 HIS A C 1
ATOM 907 O O . HIS A 1 118 ? -20.388 -1.602 18.885 1.00 91.12 118 HIS A O 1
ATOM 913 N N . GLU A 1 119 ? -20.742 -0.021 20.449 1.00 92.19 119 GLU A N 1
ATOM 914 C CA . GLU A 1 119 ? -19.939 1.041 19.818 1.00 92.19 119 GLU A CA 1
ATOM 915 C C . GLU A 1 119 ? -18.503 0.576 19.511 1.00 92.19 119 GLU A C 1
ATOM 917 O O . GLU A 1 119 ? -17.990 0.786 18.411 1.00 92.19 119 GLU A O 1
ATOM 922 N N . LEU A 1 120 ? -17.850 -0.126 20.448 1.00 93.38 120 LEU A N 1
ATOM 923 C CA . LEU A 1 120 ? -16.530 -0.716 20.199 1.00 93.38 120 LEU A CA 1
ATOM 924 C C . LEU A 1 120 ? -16.564 -1.784 19.109 1.00 93.38 120 LEU A C 1
ATOM 926 O O . LEU A 1 120 ? -15.626 -1.879 18.325 1.00 93.38 120 LEU A O 1
ATOM 930 N N . THR A 1 121 ? -17.614 -2.603 19.059 1.00 94.62 121 THR A N 1
ATOM 931 C CA . THR A 1 121 ? -17.735 -3.647 18.035 1.00 94.62 121 THR A CA 1
ATOM 932 C C . THR A 1 121 ? -17.891 -3.033 16.649 1.00 94.62 121 THR A C 1
ATOM 934 O O . THR A 1 121 ? -17.205 -3.470 15.728 1.00 94.62 121 THR A O 1
ATOM 937 N N . GLU A 1 122 ? -18.714 -1.996 16.506 1.00 95.50 122 GLU A N 1
ATOM 938 C CA . GLU A 1 122 ? -18.839 -1.250 15.250 1.00 95.50 122 GLU A CA 1
ATOM 939 C C . GLU A 1 122 ? -17.510 -0.604 14.853 1.00 95.50 122 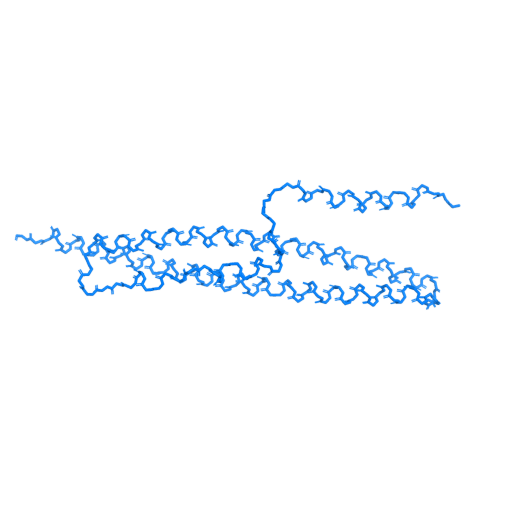GLU A C 1
ATOM 941 O O . GLU A 1 122 ? -17.078 -0.713 13.704 1.00 95.50 122 GLU A O 1
ATOM 946 N N . ARG A 1 123 ? -16.810 0.013 15.811 1.00 93.44 123 ARG A N 1
ATOM 947 C CA . ARG A 1 123 ? -15.508 0.634 15.555 1.00 93.44 123 ARG A CA 1
ATOM 948 C C . ARG A 1 123 ? -14.449 -0.385 15.133 1.00 93.44 123 ARG A C 1
ATOM 950 O O . ARG A 1 123 ? -13.692 -0.104 14.210 1.00 93.44 123 ARG A O 1
ATOM 957 N N . ILE A 1 124 ? -14.405 -1.560 15.765 1.00 95.38 124 ILE A N 1
ATOM 958 C CA . ILE A 1 124 ? -13.521 -2.667 15.362 1.00 95.38 124 ILE A CA 1
ATOM 959 C C . ILE A 1 124 ? -13.826 -3.075 13.921 1.00 95.38 124 ILE A C 1
ATOM 961 O O . ILE A 1 124 ? -12.918 -3.081 13.099 1.00 95.38 124 ILE A O 1
ATOM 965 N N . GLN A 1 125 ? -15.095 -3.312 13.582 1.00 96.75 125 GLN A N 1
ATOM 966 C CA . GLN A 1 125 ? -15.490 -3.696 12.221 1.00 96.75 125 GLN A CA 1
ATOM 967 C C . GLN A 1 125 ? -15.096 -2.644 11.175 1.00 96.75 125 GLN A C 1
ATOM 969 O O . GLN A 1 125 ? -14.652 -2.983 10.076 1.00 96.75 125 GLN A O 1
ATOM 974 N N . GLN A 1 126 ? -15.236 -1.357 11.502 1.00 94.50 126 GLN A N 1
ATOM 975 C CA . GLN A 1 126 ? -14.802 -0.267 10.625 1.00 94.50 126 GLN A CA 1
ATOM 976 C C . GLN A 1 126 ? -13.285 -0.286 10.399 1.00 94.50 126 GLN A C 1
ATOM 978 O O . GLN A 1 126 ? -12.839 -0.167 9.258 1.00 94.50 126 GLN A O 1
ATOM 983 N N . GLN A 1 127 ? -12.497 -0.470 11.461 1.00 94.38 127 GLN A N 1
ATOM 984 C CA . GLN A 1 127 ? -11.036 -0.532 11.367 1.00 94.38 127 GLN A CA 1
ATOM 985 C C . GLN A 1 127 ? -10.557 -1.799 10.641 1.00 94.38 127 GLN A C 1
ATOM 987 O O . GLN A 1 127 ? -9.667 -1.711 9.800 1.00 94.38 127 GLN A O 1
ATOM 992 N N . GLU A 1 128 ? -11.198 -2.953 10.857 1.00 96.75 128 GLU A N 1
ATOM 993 C CA . GLU A 1 128 ? -10.931 -4.199 10.118 1.00 96.75 128 GLU A CA 1
ATOM 994 C C . GLU A 1 128 ? -11.187 -4.025 8.616 1.00 96.75 128 GLU A C 1
ATOM 996 O O . GLU A 1 128 ? -10.388 -4.463 7.783 1.00 96.75 128 GLU A O 1
ATOM 1001 N N . LYS A 1 129 ? -12.283 -3.346 8.252 1.00 95.81 129 LYS A N 1
ATOM 1002 C CA . LYS A 1 129 ? -12.586 -3.024 6.854 1.00 95.81 129 LYS A CA 1
ATOM 1003 C C . LYS A 1 129 ? -11.510 -2.127 6.247 1.00 95.81 129 LYS A C 1
ATOM 1005 O O . LYS A 1 129 ? -11.062 -2.407 5.135 1.00 95.81 129 LYS A O 1
ATOM 1010 N N . LEU A 1 130 ? -11.093 -1.086 6.964 1.00 92.94 130 LEU A N 1
ATOM 1011 C CA . LEU A 1 130 ? -10.027 -0.195 6.513 1.00 92.94 130 LEU A CA 1
ATOM 1012 C C . LEU A 1 130 ? -8.696 -0.949 6.360 1.00 92.94 130 LEU A C 1
ATOM 1014 O 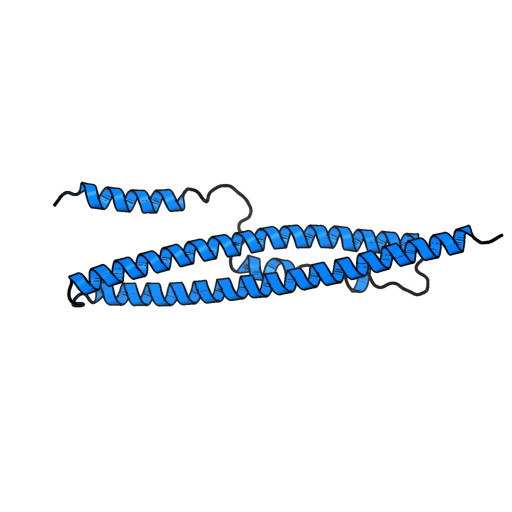O . LEU A 1 130 ? -8.032 -0.814 5.336 1.00 92.94 130 LEU A O 1
ATOM 1018 N N . LEU A 1 131 ? -8.340 -1.806 7.321 1.00 95.00 131 LEU A N 1
ATOM 1019 C CA . LEU A 1 131 ? -7.114 -2.607 7.278 1.00 95.00 131 LEU A CA 1
ATOM 1020 C C . LEU A 1 131 ? -7.103 -3.531 6.059 1.00 95.00 131 LEU A C 1
ATOM 1022 O O . LEU A 1 131 ? -6.087 -3.655 5.371 1.00 95.00 131 LEU A O 1
ATOM 1026 N N . LYS A 1 132 ? -8.244 -4.162 5.768 1.00 95.88 132 LYS A N 1
ATOM 1027 C CA . LYS A 1 132 ? -8.406 -4.978 4.567 1.00 95.88 132 LYS A CA 1
ATOM 1028 C C . LYS A 1 132 ? -8.186 -4.146 3.303 1.00 95.88 132 LYS A C 1
ATOM 1030 O O . LYS A 1 132 ? -7.396 -4.549 2.458 1.00 95.88 132 LYS A O 1
ATOM 1035 N N . GLN A 1 133 ? -8.818 -2.975 3.198 1.00 94.50 133 GLN A N 1
ATOM 1036 C CA . GLN A 1 133 ? -8.650 -2.078 2.047 1.00 94.50 133 GLN A CA 1
ATOM 1037 C C . GLN A 1 133 ? -7.188 -1.658 1.846 1.00 94.50 133 GLN A C 1
ATOM 1039 O O . GLN A 1 133 ? -6.678 -1.722 0.729 1.00 94.50 133 GLN A O 1
ATOM 1044 N N . GLN A 1 134 ? -6.497 -1.282 2.923 1.00 94.50 134 GLN A N 1
ATOM 1045 C CA . GLN A 1 134 ? -5.082 -0.915 2.880 1.00 94.50 134 GLN A CA 1
ATOM 1046 C C . GLN A 1 134 ? -4.200 -2.102 2.457 1.00 94.50 134 GLN A C 1
ATOM 1048 O O . GLN A 1 134 ? -3.296 -1.945 1.637 1.00 94.50 134 GLN A O 1
ATOM 1053 N N . THR A 1 135 ? -4.483 -3.303 2.969 1.00 95.94 135 THR A N 1
ATOM 1054 C CA . THR A 1 135 ? -3.737 -4.529 2.636 1.00 95.94 135 THR A CA 1
ATOM 1055 C C . THR A 1 135 ? -3.935 -4.933 1.175 1.00 95.94 135 THR A C 1
ATOM 1057 O O . THR A 1 135 ? -2.960 -5.242 0.487 1.00 95.94 135 THR A O 1
ATOM 1060 N N . ASP A 1 136 ? -5.175 -4.886 0.683 1.00 96.31 136 ASP A N 1
ATOM 1061 C CA . ASP A 1 136 ? -5.507 -5.165 -0.718 1.00 96.31 136 ASP A CA 1
ATOM 1062 C C . ASP A 1 136 ? -4.802 -4.159 -1.643 1.00 96.31 136 ASP A C 1
ATOM 1064 O O . ASP A 1 136 ? -4.138 -4.551 -2.607 1.00 96.31 136 ASP A O 1
ATOM 1068 N N . SER A 1 137 ? -4.856 -2.870 -1.293 1.00 95.12 137 SER A N 1
ATOM 1069 C CA . SER A 1 137 ? -4.170 -1.801 -2.020 1.00 95.12 137 SER A CA 1
ATOM 1070 C C . SER A 1 137 ? -2.650 -1.987 -2.052 1.00 95.12 137 SER A C 1
ATOM 1072 O O . SER A 1 137 ? -2.030 -1.855 -3.109 1.00 95.12 137 SER A O 1
ATOM 1074 N N . ARG A 1 138 ? -2.036 -2.389 -0.933 1.00 96.12 138 ARG A N 1
ATOM 1075 C CA . ARG A 1 138 ? -0.602 -2.706 -0.887 1.00 96.12 138 ARG A CA 1
ATOM 1076 C C . ARG A 1 138 ? -0.271 -3.868 -1.818 1.00 96.12 138 ARG A C 1
ATOM 1078 O O . ARG A 1 138 ? 0.735 -3.823 -2.522 1.00 96.12 138 ARG A O 1
ATOM 1085 N N . GLY A 1 139 ? -1.117 -4.897 -1.847 1.00 96.69 139 GLY A N 1
ATOM 1086 C CA . GLY A 1 139 ? -0.967 -6.023 -2.764 1.00 96.69 139 GLY A CA 1
ATOM 1087 C C . GLY A 1 139 ? -0.982 -5.592 -4.233 1.00 96.69 139 GLY A C 1
ATOM 1088 O O . GLY A 1 139 ? -0.172 -6.072 -5.023 1.00 96.69 139 GLY A O 1
ATOM 1089 N N . GLU A 1 140 ? -1.864 -4.670 -4.606 1.00 96.50 140 GLU A N 1
ATOM 1090 C CA . GLU A 1 140 ? -1.905 -4.101 -5.957 1.00 96.50 140 GLU A CA 1
ATOM 1091 C C . GLU A 1 140 ? -0.684 -3.235 -6.278 1.00 96.50 140 GLU A C 1
ATOM 1093 O O . GLU A 1 140 ? -0.076 -3.421 -7.333 1.00 96.50 140 GLU A O 1
ATOM 1098 N N . LEU A 1 141 ? -0.276 -2.359 -5.357 1.00 96.50 141 LEU A N 1
ATOM 1099 C CA . LEU A 1 141 ? 0.921 -1.530 -5.497 1.00 96.50 141 LEU A CA 1
ATOM 1100 C C . LEU A 1 141 ? 2.174 -2.383 -5.744 1.00 96.50 141 LEU A C 1
ATOM 1102 O O . LEU A 1 141 ? 2.989 -2.071 -6.611 1.00 96.50 141 LEU A O 1
ATOM 1106 N N . LEU A 1 142 ? 2.316 -3.495 -5.017 1.00 96.94 142 LEU A N 1
ATOM 1107 C CA . LEU A 1 142 ? 3.425 -4.430 -5.202 1.00 96.94 142 LEU A CA 1
ATOM 1108 C C . LEU A 1 142 ? 3.412 -5.081 -6.589 1.00 96.94 142 LEU A C 1
ATOM 1110 O O . LEU A 1 142 ? 4.469 -5.204 -7.209 1.00 96.94 142 LEU A O 1
ATOM 1114 N N . ARG A 1 143 ? 2.235 -5.462 -7.103 1.00 97.25 143 ARG A N 1
ATOM 1115 C CA . ARG A 1 143 ? 2.108 -5.993 -8.473 1.00 97.25 143 ARG A CA 1
ATOM 1116 C C . ARG A 1 143 ? 2.489 -4.947 -9.512 1.00 97.25 143 ARG A C 1
ATOM 1118 O O . ARG A 1 143 ? 3.149 -5.290 -10.487 1.00 97.25 143 ARG A O 1
ATOM 1125 N N . GLU A 1 144 ? 2.109 -3.692 -9.301 1.00 96.50 144 GLU A N 1
ATOM 1126 C CA . GLU A 1 144 ? 2.454 -2.602 -10.212 1.00 96.50 144 GLU A CA 1
ATOM 1127 C C . GLU A 1 144 ? 3.960 -2.316 -10.215 1.00 96.50 144 GLU A C 1
ATOM 1129 O O . GLU A 1 144 ? 4.579 -2.237 -11.277 1.00 96.50 144 GLU A O 1
ATOM 1134 N N . LYS A 1 145 ? 4.592 -2.267 -9.037 1.00 97.62 145 LYS A N 1
ATOM 1135 C CA . LYS A 1 145 ? 6.055 -2.170 -8.932 1.00 97.62 145 LYS A CA 1
ATOM 1136 C C . LYS A 1 145 ? 6.745 -3.325 -9.653 1.00 97.62 145 LYS A C 1
ATOM 1138 O O . LYS A 1 145 ? 7.724 -3.108 -10.362 1.00 97.62 145 LYS A O 1
ATOM 1143 N N . GLU A 1 146 ? 6.243 -4.544 -9.492 1.00 97.94 146 GLU A N 1
ATOM 1144 C CA . GLU A 1 146 ? 6.803 -5.719 -10.159 1.00 97.94 146 GLU A CA 1
ATOM 1145 C C . GLU A 1 146 ? 6.618 -5.661 -11.681 1.00 97.94 146 GLU A C 1
ATOM 1147 O O . GLU A 1 146 ? 7.552 -5.943 -12.434 1.00 97.94 146 GLU A O 1
ATOM 1152 N N . ARG A 1 147 ? 5.453 -5.216 -12.164 1.00 97.00 147 ARG A N 1
ATOM 1153 C CA . ARG A 1 147 ? 5.213 -4.962 -13.591 1.00 97.00 147 ARG A CA 1
ATOM 1154 C C . ARG A 1 147 ? 6.252 -3.991 -14.155 1.00 97.00 147 ARG A C 1
ATOM 1156 O O . ARG A 1 147 ? 6.883 -4.295 -15.166 1.00 97.00 147 ARG A O 1
ATOM 1163 N N . LEU A 1 148 ? 6.462 -2.858 -13.488 1.00 96.88 148 LEU A N 1
ATOM 1164 C CA . LEU A 1 148 ? 7.406 -1.831 -13.928 1.00 96.88 148 LEU A CA 1
ATOM 1165 C C . LEU A 1 148 ? 8.863 -2.301 -13.881 1.00 96.88 148 LEU A C 1
ATOM 1167 O O . LEU A 1 148 ? 9.599 -2.059 -14.834 1.00 96.88 148 LEU A O 1
ATOM 1171 N N . LYS A 1 149 ? 9.275 -3.043 -12.846 1.00 97.12 149 LYS A N 1
ATOM 1172 C CA . LYS A 1 149 ? 10.609 -3.670 -12.790 1.00 97.12 149 LYS A CA 1
ATOM 1173 C C . LYS A 1 149 ? 10.854 -4.607 -13.970 1.00 97.12 149 LYS A C 1
ATOM 1175 O O . LYS A 1 149 ? 11.929 -4.584 -14.566 1.00 97.12 149 LYS A O 1
ATOM 1180 N N . ASN A 1 150 ? 9.851 -5.407 -14.329 1.00 96.44 150 ASN A N 1
ATOM 1181 C CA . ASN A 1 150 ? 9.947 -6.314 -15.467 1.00 96.44 150 ASN A CA 1
ATOM 1182 C C . ASN A 1 150 ? 10.094 -5.554 -16.791 1.00 96.44 150 ASN A C 1
ATOM 1184 O O . ASN A 1 150 ? 10.922 -5.936 -17.618 1.00 96.44 150 ASN A O 1
ATOM 1188 N N . ILE A 1 151 ? 9.351 -4.461 -16.980 1.00 94.69 151 ILE A N 1
ATOM 1189 C CA . ILE A 1 151 ? 9.489 -3.592 -18.161 1.00 94.69 151 ILE A CA 1
ATOM 1190 C C . ILE A 1 151 ? 10.879 -2.941 -18.186 1.00 94.69 151 ILE A C 1
ATOM 1192 O O . ILE A 1 151 ? 11.568 -3.007 -19.201 1.00 94.69 151 ILE A O 1
ATOM 1196 N N . PHE A 1 152 ? 11.341 -2.391 -17.063 1.00 93.88 152 PHE A N 1
ATOM 1197 C CA . PHE A 1 152 ? 12.667 -1.781 -16.943 1.00 93.88 152 PHE A CA 1
ATOM 1198 C C . PHE A 1 152 ? 13.791 -2.753 -17.335 1.00 93.88 152 PHE A C 1
ATOM 1200 O O . PHE A 1 152 ? 14.649 -2.424 -18.155 1.00 93.88 152 PHE A O 1
ATOM 1207 N N . ALA A 1 153 ? 13.744 -3.990 -16.832 1.00 93.06 153 ALA A N 1
ATOM 1208 C CA . ALA A 1 153 ? 14.715 -5.025 -17.179 1.00 93.06 153 ALA A CA 1
ATOM 1209 C C . ALA A 1 153 ? 14.678 -5.398 -18.674 1.00 93.06 153 ALA A C 1
ATOM 1211 O O . ALA A 1 153 ? 15.716 -5.704 -19.266 1.00 93.06 153 ALA A O 1
ATOM 1212 N N . GLN A 1 154 ? 13.500 -5.373 -19.309 1.00 92.62 154 GLN A N 1
ATOM 1213 C CA . GLN A 1 154 ? 13.388 -5.557 -20.761 1.00 92.62 154 GLN A CA 1
ATOM 1214 C C . GLN A 1 154 ? 14.041 -4.400 -21.526 1.00 92.62 154 GLN A C 1
ATOM 1216 O O . GLN A 1 154 ? 14.659 -4.635 -22.564 1.00 92.62 154 GLN A O 1
ATOM 1221 N N . TYR A 1 155 ? 13.938 -3.172 -21.015 1.00 92.00 155 TYR A N 1
ATOM 1222 C CA . TYR A 1 155 ? 14.446 -1.979 -21.698 1.00 92.00 155 TYR A CA 1
ATOM 1223 C C . TYR A 1 155 ? 15.965 -1.946 -21.645 1.00 92.00 155 TYR A C 1
ATOM 1225 O O . TYR A 1 155 ? 16.591 -1.727 -22.677 1.00 92.00 155 TYR A O 1
ATOM 1233 N N . GLN A 1 156 ? 16.552 -2.296 -20.498 1.00 88.69 156 GLN A N 1
ATOM 1234 C CA . GLN A 1 156 ? 18.000 -2.477 -20.369 1.00 88.69 156 GLN A CA 1
ATOM 1235 C C . GLN A 1 156 ? 18.529 -3.499 -21.384 1.00 88.69 156 GLN A C 1
ATOM 1237 O O . GLN A 1 156 ? 19.407 -3.182 -22.182 1.00 88.69 156 GLN A O 1
ATOM 1242 N N . LYS A 1 157 ? 17.910 -4.687 -21.452 1.00 90.12 157 LYS A N 1
ATOM 1243 C CA . LYS A 1 157 ? 18.293 -5.723 -22.426 1.00 90.12 157 LYS A CA 1
ATOM 1244 C C . LYS A 1 157 ? 18.176 -5.247 -23.875 1.00 90.12 157 LYS A C 1
ATOM 1246 O O . LYS A 1 157 ? 19.026 -5.583 -24.696 1.00 90.12 157 LYS A O 1
ATOM 1251 N N . LYS A 1 158 ? 17.121 -4.496 -24.208 1.00 88.94 158 LYS A N 1
ATOM 1252 C CA . LYS A 1 158 ? 16.898 -3.998 -25.571 1.00 88.94 158 LYS A CA 1
ATOM 1253 C C . LYS A 1 158 ? 17.890 -2.897 -25.949 1.00 88.94 158 LYS A C 1
ATOM 1255 O O . LYS A 1 158 ? 18.412 -2.931 -27.059 1.00 88.94 158 LYS A O 1
ATOM 1260 N N . ALA A 1 159 ? 18.170 -1.962 -25.043 1.00 85.31 159 ALA A N 1
ATOM 1261 C CA . ALA A 1 159 ? 19.170 -0.919 -25.253 1.00 85.31 159 ALA A CA 1
ATOM 1262 C C . ALA A 1 159 ? 20.566 -1.525 -25.464 1.00 85.31 159 ALA A C 1
ATOM 1264 O O . ALA A 1 159 ? 21.260 -1.151 -26.408 1.00 85.31 159 ALA A O 1
ATOM 1265 N N . ASP A 1 160 ? 20.945 -2.518 -24.654 1.00 86.56 160 ASP A N 1
ATOM 1266 C CA . ASP A 1 160 ? 22.223 -3.222 -24.798 1.00 86.56 160 ASP A CA 1
ATOM 1267 C C . ASP A 1 160 ? 22.323 -3.966 -26.137 1.00 86.56 160 ASP A C 1
ATOM 1269 O O . ASP A 1 160 ? 23.349 -3.886 -26.815 1.00 86.56 160 ASP A O 1
ATOM 1273 N N . ALA A 1 161 ? 21.248 -4.645 -26.556 1.00 88.31 161 ALA A N 1
ATOM 1274 C CA . ALA A 1 161 ? 21.199 -5.333 -27.844 1.00 88.31 161 ALA A CA 1
ATOM 1275 C C . ALA A 1 161 ? 21.350 -4.365 -29.030 1.00 88.31 161 ALA A C 1
ATOM 1277 O O . ALA A 1 161 ? 22.071 -4.670 -29.979 1.00 88.31 161 ALA A O 1
ATOM 1278 N N . LEU A 1 162 ? 20.710 -3.192 -28.976 1.00 85.12 162 LEU A N 1
ATOM 1279 C CA . LEU A 1 162 ? 20.815 -2.183 -30.033 1.00 85.12 162 LEU A CA 1
ATOM 1280 C C . LEU A 1 162 ? 22.210 -1.554 -30.090 1.00 85.12 162 LEU A C 1
ATOM 1282 O O . LEU A 1 162 ? 22.764 -1.432 -31.177 1.00 85.12 162 LEU A O 1
ATOM 1286 N N . ARG A 1 163 ? 22.832 -1.256 -28.943 1.00 82.81 163 ARG A N 1
ATOM 1287 C CA . ARG A 1 163 ? 24.218 -0.751 -28.887 1.00 82.81 163 ARG A CA 1
ATOM 1288 C C . ARG A 1 163 ? 25.219 -1.721 -29.508 1.00 82.81 163 ARG A C 1
ATOM 1290 O O . ARG A 1 163 ? 26.130 -1.297 -30.214 1.00 82.81 163 ARG A O 1
ATOM 1297 N N . GLN A 1 164 ? 25.046 -3.021 -29.266 1.00 84.44 164 GLN A N 1
ATOM 1298 C CA . GLN A 1 164 ? 25.872 -4.060 -29.890 1.00 84.44 164 GLN A CA 1
ATOM 1299 C C . GLN A 1 164 ? 25.658 -4.132 -31.408 1.00 84.44 164 GLN A C 1
ATOM 1301 O O . GLN A 1 164 ? 26.603 -4.403 -32.145 1.00 84.44 164 GLN A O 1
ATOM 1306 N N . HIS A 1 165 ? 24.435 -3.870 -31.875 1.00 79.44 165 HIS A N 1
ATOM 1307 C CA . HIS A 1 165 ? 24.096 -3.874 -33.296 1.00 79.44 165 HIS A CA 1
ATOM 1308 C C . HIS A 1 165 ? 24.589 -2.615 -34.032 1.00 79.44 165 HIS A C 1
ATOM 1310 O O . HIS A 1 165 ? 25.034 -2.722 -35.170 1.00 79.44 165 HIS A O 1
ATOM 1316 N N . GLU A 1 166 ? 24.549 -1.444 -33.390 1.00 68.25 166 GLU A N 1
ATOM 1317 C CA . GLU A 1 166 ? 25.029 -0.169 -33.947 1.00 68.25 166 GLU A CA 1
ATOM 1318 C C . GLU A 1 166 ? 26.563 -0.076 -33.941 1.00 68.25 166 GLU A C 1
ATOM 1320 O O . GLU A 1 166 ? 27.161 0.347 -34.931 1.00 68.25 166 GLU A O 1
ATOM 1325 N N . GLY A 1 167 ? 27.218 -0.546 -32.873 1.00 60.44 167 GLY A N 1
ATOM 1326 C CA . GLY A 1 167 ? 28.683 -0.596 -32.767 1.00 60.44 167 GLY A CA 1
ATOM 1327 C C . GLY A 1 167 ? 29.352 -1.719 -33.573 1.00 60.44 167 GLY A C 1
ATOM 1328 O O . GLY A 1 167 ? 30.578 -1.788 -33.615 1.00 60.44 167 GLY A O 1
ATOM 1329 N N . GLY A 1 168 ? 28.562 -2.606 -34.188 1.00 50.19 168 GLY A N 1
ATOM 1330 C CA . GLY A 1 168 ? 29.018 -3.771 -34.954 1.00 50.19 168 GLY A CA 1
ATOM 1331 C C . GLY A 1 168 ? 28.967 -3.611 -36.476 1.00 50.19 168 GLY A C 1
ATOM 1332 O O . GLY A 1 168 ? 29.133 -4.604 -37.183 1.00 50.19 168 GLY A O 1
ATOM 1333 N N . THR A 1 169 ? 28.718 -2.406 -36.993 1.00 39.66 169 THR A N 1
ATOM 1334 C CA . THR A 1 169 ? 28.691 -2.151 -38.443 1.00 39.66 169 THR A CA 1
ATOM 1335 C C . THR A 1 169 ? 30.124 -1.883 -38.946 1.00 39.66 169 THR A C 1
ATOM 1337 O O . THR A 1 169 ? 30.701 -0.884 -38.513 1.00 39.66 169 THR A O 1
ATOM 1340 N N . PRO A 1 170 ? 30.736 -2.756 -39.779 1.00 46.62 170 PRO A N 1
ATOM 1341 C CA . PRO A 1 170 ? 32.056 -2.518 -40.377 1.00 46.62 170 PRO A CA 1
ATOM 1342 C C . PRO A 1 170 ? 32.052 -1.407 -41.434 1.00 46.62 170 PRO A C 1
ATOM 1344 O O . PRO A 1 170 ? 30.995 -1.188 -42.071 1.00 46.62 170 PRO A O 1
#

Secondary structure (DSSP, 8-state):
--THHHHHHHHHHHHHHHTT-S------HHHHTTGGGGSPP-HHHHPPPTT--HHHHHHHHHHHHHHHHHHHHHHHHHHHHHHHHHHHHHHHHHHHHHHHHHHHHTTT--HHHHHHHHHHHHHHHHHHHHHHHHHHHHHHHHHHHHHHHHHHHHHHHHHHHHHHHHTT--

Foldseek 3Di:
DDPVVVVVVVVVVVVVVPVVPDDDDPQDLLNLLCVLVPDDDCVVVLDDDPPQALVSLVVSLVVLVVNLVVLVVSLVSLVVSLVVLVVVLVVLVVVLVVLVVVCVVVVVPDPVSVVVNVVSVVVNVVSVVSSVSSVVSSVVSVVVSVVSVVSSVVSVVVSVVRCCVVVPDD